Protein AF-A0A5D2FY22-F1 (afdb_monomer_lite)

Foldseek 3Di:
DDPDPDDVDDDDPDFDDDDPVDDDDDRDDDDDDDDDDDDDDWDPDPPDPCVVVPTVVVCVVVVVVVVCVVCVVVVVVVVVVVVVVVVVVD

Organism: Gossypium darwinii (NCBI:txid34276)

Structure (mmCIF, N/CA/C/O backbone):
data_AF-A0A5D2FY22-F1
#
_entry.id   AF-A0A5D2FY22-F1
#
loop_
_atom_site.group_PDB
_atom_site.id
_atom_site.type_symbol
_atom_site.label_atom_id
_atom_site.label_alt_id
_atom_site.label_comp_id
_atom_site.label_asym_id
_atom_site.label_entity_id
_atom_site.label_seq_id
_atom_site.pdbx_PDB_ins_code
_atom_site.Cartn_x
_atom_site.Cartn_y
_atom_site.Cartn_z
_atom_site.occupancy
_atom_site.B_iso_or_equiv
_atom_site.auth_seq_id
_atom_site.auth_comp_id
_atom_site.auth_asym_id
_atom_site.auth_atom_id
_atom_site.pdbx_PDB_model_num
ATOM 1 N N . MET A 1 1 ? -10.605 34.507 8.222 1.00 38.16 1 MET A N 1
ATOM 2 C CA . MET A 1 1 ? -9.202 34.165 8.555 1.00 38.16 1 MET A CA 1
ATOM 3 C C . MET A 1 1 ? -9.116 32.663 8.803 1.00 38.16 1 MET A C 1
ATOM 5 O O . MET A 1 1 ? -9.779 32.170 9.701 1.00 38.16 1 MET A O 1
ATOM 9 N N . SER A 1 2 ? -8.393 31.910 7.968 1.00 51.03 2 SER A N 1
ATOM 10 C CA . SER A 1 2 ? -8.253 30.453 8.129 1.00 51.03 2 SER A CA 1
ATOM 11 C C . SER A 1 2 ? -7.159 30.150 9.156 1.00 51.03 2 SER A C 1
ATOM 13 O O . SER A 1 2 ? -5.976 30.267 8.839 1.00 51.03 2 SER A O 1
ATOM 15 N N . HIS A 1 3 ? -7.535 29.740 10.370 1.00 54.91 3 HIS A N 1
ATOM 16 C CA . HIS A 1 3 ? -6.598 29.257 11.388 1.00 54.91 3 HIS A CA 1
ATOM 17 C C . HIS A 1 3 ? -5.987 27.916 10.950 1.00 54.91 3 HIS A C 1
ATOM 19 O O . HIS A 1 3 ? -6.488 26.843 11.287 1.00 54.91 3 HIS A O 1
ATOM 25 N N . ARG A 1 4 ? -4.903 27.949 10.166 1.00 62.00 4 ARG A N 1
ATOM 26 C CA . ARG A 1 4 ? -4.099 26.746 9.916 1.00 62.00 4 ARG A CA 1
ATOM 27 C C . AR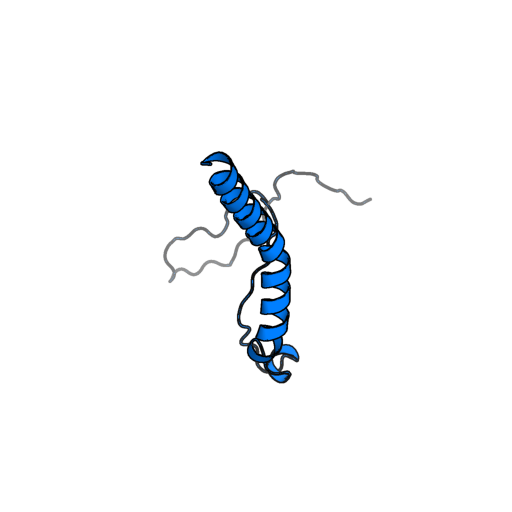G A 1 4 ? -3.327 26.409 11.193 1.00 62.00 4 ARG A C 1
ATOM 29 O O . ARG A 1 4 ? -2.326 27.050 11.487 1.00 62.00 4 ARG A O 1
ATOM 36 N N . LYS A 1 5 ? -3.782 25.398 11.937 1.00 59.06 5 LYS A N 1
ATOM 37 C CA . LYS A 1 5 ? -2.954 24.722 12.945 1.00 59.06 5 LYS A CA 1
ATOM 38 C C . LYS A 1 5 ? -1.931 23.852 12.202 1.00 59.06 5 LYS A C 1
ATOM 40 O O . LYS A 1 5 ? -2.315 22.900 11.524 1.00 59.06 5 LYS A O 1
ATOM 45 N N . PHE A 1 6 ? -0.655 24.230 12.261 1.00 54.22 6 PHE A N 1
ATOM 46 C CA . PHE A 1 6 ? 0.462 23.488 11.671 1.00 54.22 6 PHE A CA 1
ATOM 47 C C . PHE A 1 6 ? 1.077 22.568 12.730 1.00 54.22 6 PHE A C 1
ATOM 49 O O . PHE A 1 6 ? 2.107 22.878 13.313 1.00 54.22 6 PHE A O 1
ATOM 56 N N . GLU A 1 7 ? 0.434 21.433 12.988 1.00 70.12 7 GLU A N 1
ATOM 57 C CA . GLU A 1 7 ? 1.085 20.328 13.694 1.00 70.12 7 GLU A CA 1
ATOM 58 C C . GLU A 1 7 ? 1.699 19.385 12.657 1.00 70.12 7 GLU A C 1
ATOM 60 O O . GLU A 1 7 ? 1.054 19.047 11.658 1.00 70.12 7 GLU A O 1
ATOM 65 N N . HIS A 1 8 ? 2.955 18.979 12.874 1.00 75.56 8 HIS A N 1
ATOM 66 C CA . HIS A 1 8 ? 3.635 18.028 11.989 1.00 75.56 8 HIS A CA 1
ATOM 67 C C . HIS A 1 8 ? 2.911 16.672 11.967 1.00 75.56 8 HIS A C 1
ATOM 69 O O . HIS A 1 8 ? 2.790 16.042 10.918 1.00 75.56 8 HIS A O 1
ATOM 75 N N . LEU A 1 9 ? 2.364 16.264 13.116 1.00 74.94 9 LEU A N 1
ATOM 76 C CA . LEU A 1 9 ? 1.507 15.093 13.259 1.00 74.94 9 LEU A CA 1
ATOM 77 C C . LEU A 1 9 ? 0.058 15.547 13.410 1.00 74.94 9 LEU A C 1
ATOM 79 O O . LEU A 1 9 ? -0.245 16.407 14.229 1.00 74.94 9 LEU A O 1
ATOM 83 N N . ARG A 1 10 ? -0.850 14.978 12.614 1.00 79.81 10 ARG A N 1
ATOM 84 C CA . ARG A 1 10 ? -2.269 15.343 12.682 1.00 79.81 10 ARG A CA 1
ATOM 85 C C . ARG A 1 10 ? -2.976 14.590 13.806 1.00 79.81 10 ARG A C 1
ATOM 87 O O . ARG A 1 10 ? -2.858 13.373 13.904 1.00 79.81 10 ARG A O 1
ATOM 94 N N . HIS A 1 11 ? -3.797 15.307 14.566 1.00 86.69 11 HIS A N 1
ATOM 95 C CA . HIS A 1 11 ? -4.766 14.717 15.486 1.00 86.69 11 HIS A CA 1
ATOM 96 C C . HIS A 1 11 ? -5.919 14.021 14.732 1.00 86.69 11 HIS A C 1
ATOM 98 O O . HIS A 1 11 ? -6.470 14.575 13.772 1.00 86.69 11 HIS A O 1
ATOM 104 N N . MET A 1 12 ? -6.304 12.816 15.169 1.00 87.50 12 MET A N 1
ATOM 105 C CA . MET A 1 12 ? -7.439 12.078 14.602 1.00 87.50 12 MET A CA 1
ATOM 106 C C . MET A 1 12 ? -8.766 12.664 15.077 1.00 87.50 12 MET A C 1
ATOM 108 O O . MET A 1 12 ? -8.998 12.797 16.269 1.00 87.50 12 MET A O 1
ATOM 112 N N . LYS A 1 13 ? -9.661 12.991 14.139 1.00 89.69 13 LYS A N 1
ATOM 113 C CA . LYS A 1 13 ? -10.946 13.636 14.459 1.00 89.69 13 LYS A CA 1
ATOM 114 C C . LYS A 1 13 ? -12.024 12.668 14.953 1.00 89.69 13 LYS A C 1
ATOM 116 O O . LYS A 1 13 ? -12.940 13.096 15.641 1.00 89.69 13 LYS A O 1
ATOM 121 N N . ALA A 1 14 ? -11.948 11.402 14.556 1.00 92.56 14 ALA A N 1
ATOM 122 C CA . ALA A 1 14 ? -12.887 10.356 14.940 1.00 92.56 14 ALA A CA 1
ATOM 123 C C . ALA A 1 14 ? -12.240 8.985 14.726 1.00 92.56 14 ALA A C 1
ATOM 125 O O . ALA A 1 14 ? -11.453 8.810 13.793 1.00 92.56 14 ALA A O 1
ATOM 126 N N . PHE A 1 15 ? -12.610 8.021 15.564 1.00 93.44 15 PHE A N 1
ATOM 127 C CA . PHE A 1 15 ? -12.264 6.612 15.400 1.00 93.44 15 PHE A CA 1
ATOM 128 C C . PHE A 1 15 ? -13.470 5.826 14.856 1.00 93.44 15 PHE A C 1
ATOM 130 O O . PHE A 1 15 ? -14.606 6.291 14.989 1.00 93.44 15 PHE A O 1
ATOM 137 N N . PRO A 1 16 ? -13.256 4.650 14.232 1.00 93.75 16 PRO A N 1
ATOM 138 C CA . PRO A 1 16 ? -14.346 3.741 13.878 1.00 93.75 16 PRO A CA 1
ATOM 139 C C . PRO A 1 16 ? -15.213 3.388 15.098 1.00 93.75 16 PRO A C 1
ATOM 141 O O . PRO A 1 16 ? -14.703 3.328 16.215 1.00 93.75 16 PRO A O 1
ATOM 144 N N . LYS A 1 17 ? -16.512 3.139 14.883 1.00 92.62 17 LYS A N 1
ATOM 145 C CA . LYS A 1 17 ? -17.433 2.703 15.946 1.00 92.62 17 LYS A CA 1
ATOM 146 C C . LYS A 1 17 ? -17.028 1.317 16.463 1.00 92.62 17 LYS A C 1
ATOM 148 O O . LYS A 1 17 ? -16.592 0.477 15.677 1.00 92.62 17 LYS A O 1
ATOM 153 N N . ASP A 1 18 ? -17.165 1.113 17.768 1.00 93.62 18 ASP A N 1
ATOM 154 C CA . ASP A 1 18 ? -16.788 -0.135 18.428 1.00 93.62 18 ASP A CA 1
ATOM 155 C C . ASP A 1 18 ? -17.786 -1.271 18.145 1.00 93.62 18 ASP A C 1
ATOM 157 O O . ASP A 1 18 ? -18.992 -1.030 18.053 1.00 93.62 18 ASP A O 1
ATOM 161 N N . ASP A 1 19 ? -17.266 -2.495 18.018 1.00 94.00 19 ASP A N 1
ATOM 162 C CA . ASP A 1 19 ? -18.028 -3.732 17.799 1.00 94.00 19 ASP A CA 1
ATOM 163 C C . ASP A 1 19 ? -17.555 -4.795 18.812 1.00 94.00 19 ASP A C 1
ATOM 165 O O . ASP A 1 19 ? -16.489 -5.387 18.607 1.00 94.00 19 ASP A O 1
ATOM 169 N N . PRO A 1 20 ? -18.341 -5.108 19.861 1.00 93.38 20 PRO A N 1
ATOM 170 C CA . PRO A 1 20 ? -17.896 -5.955 20.976 1.00 93.38 20 PRO A CA 1
ATOM 171 C C . PRO A 1 20 ? -17.676 -7.426 20.593 1.00 93.38 20 PRO A C 1
ATOM 173 O O . PRO A 1 20 ? -17.050 -8.176 21.335 1.00 93.38 20 PRO A O 1
ATOM 176 N N . THR A 1 21 ? -18.175 -7.857 19.432 1.00 96.44 21 THR A N 1
ATOM 177 C CA . THR A 1 21 ? -17.958 -9.210 18.896 1.00 96.44 21 THR A CA 1
ATOM 178 C C . THR A 1 21 ? -16.541 -9.400 18.349 1.00 96.44 21 THR A C 1
ATOM 180 O O . THR A 1 21 ? -16.083 -10.531 18.192 1.00 96.44 21 THR A O 1
ATOM 183 N N . LYS A 1 22 ? -15.844 -8.312 17.997 1.00 93.19 22 LYS A N 1
ATOM 184 C CA . LYS A 1 22 ? -14.497 -8.377 17.418 1.00 93.19 22 LYS A CA 1
ATOM 185 C C . LYS A 1 22 ? -13.453 -8.363 18.543 1.00 93.19 22 LYS A C 1
ATOM 187 O O . LYS A 1 22 ? -13.637 -7.659 19.531 1.00 93.19 22 LYS A O 1
ATOM 192 N N . PRO A 1 23 ? -12.334 -9.093 18.402 1.00 93.88 23 PRO A N 1
ATOM 193 C CA . PRO A 1 23 ? -11.257 -9.038 19.385 1.00 93.88 23 PRO A CA 1
ATOM 194 C C . PRO A 1 23 ? -10.609 -7.648 19.417 1.00 93.88 23 PRO A C 1
ATOM 196 O O . PRO A 1 23 ? -10.602 -6.923 18.416 1.00 93.88 23 PRO A O 1
ATOM 199 N N . CYS A 1 24 ? -10.022 -7.302 20.566 1.00 94.69 24 CYS A N 1
ATOM 200 C CA . CYS A 1 24 ? -9.298 -6.046 20.757 1.00 94.69 24 CYS A CA 1
ATOM 201 C C . CYS A 1 24 ? -8.209 -5.872 19.680 1.00 94.69 24 CYS A C 1
ATOM 203 O O . CYS A 1 24 ? -7.379 -6.760 19.475 1.00 94.69 24 CYS A O 1
ATOM 205 N N . ARG A 1 25 ? -8.221 -4.731 18.975 1.00 94.31 25 ARG A N 1
ATOM 206 C CA . ARG A 1 25 ? -7.271 -4.403 17.899 1.00 94.31 25 ARG A CA 1
ATOM 207 C C . ARG A 1 25 ? -7.038 -2.898 17.790 1.00 94.31 25 ARG A C 1
ATOM 209 O O . ARG A 1 25 ? -7.909 -2.101 18.128 1.00 94.31 25 ARG A O 1
ATOM 216 N N . LEU A 1 26 ? -5.883 -2.514 17.250 1.00 94.06 26 LEU A N 1
ATOM 217 C CA . LEU A 1 26 ? -5.565 -1.112 16.981 1.00 94.06 26 LEU A CA 1
ATOM 218 C C . LEU A 1 26 ? -6.438 -0.554 15.850 1.00 94.06 26 LEU A C 1
ATOM 220 O O . LEU A 1 26 ? -6.694 -1.220 14.845 1.00 94.06 26 LEU A O 1
ATOM 224 N N . THR A 1 27 ? -6.869 0.695 16.010 1.00 92.81 27 THR A N 1
ATOM 225 C CA . THR A 1 27 ? -7.689 1.432 15.033 1.00 92.81 27 THR A CA 1
ATOM 226 C C . THR A 1 27 ? -6.877 2.421 14.197 1.00 92.81 27 THR A C 1
ATOM 228 O O . THR A 1 27 ? -7.384 2.958 13.213 1.00 92.81 27 THR A O 1
ATOM 231 N N . ALA A 1 28 ? -5.615 2.649 14.566 1.00 91.94 28 ALA A N 1
ATOM 232 C CA . ALA A 1 28 ? -4.723 3.628 13.965 1.00 91.94 28 ALA A CA 1
ATOM 233 C C . ALA A 1 28 ? -3.258 3.180 14.048 1.00 91.94 28 ALA A C 1
ATOM 235 O O . ALA A 1 28 ? -2.872 2.473 14.976 1.00 91.94 28 ALA A O 1
ATOM 236 N N . PHE A 1 29 ? -2.443 3.651 13.101 1.00 92.31 29 PHE A N 1
ATOM 237 C CA . PHE A 1 29 ? -0.995 3.442 13.063 1.00 92.31 29 PHE A CA 1
ATOM 238 C C . PHE A 1 29 ? -0.284 4.749 12.691 1.00 92.31 29 PHE A C 1
ATOM 240 O O . PHE A 1 29 ? -0.816 5.549 11.919 1.00 92.31 29 PHE A O 1
ATOM 247 N N . LEU A 1 30 ? 0.926 4.952 13.218 1.00 91.75 30 LEU A N 1
ATOM 248 C CA . LEU A 1 30 ? 1.831 6.023 12.798 1.00 91.75 30 LEU A CA 1
ATOM 249 C C . LEU A 1 30 ? 2.747 5.499 11.684 1.00 91.75 30 LEU A C 1
ATOM 251 O O . LEU A 1 30 ? 3.244 4.379 11.767 1.00 91.75 30 LEU A O 1
ATOM 255 N N . GLY A 1 31 ? 2.997 6.308 10.656 1.00 90.38 31 GLY A N 1
ATOM 256 C CA . GLY A 1 31 ? 3.912 5.954 9.573 1.00 90.38 31 GLY A CA 1
ATOM 257 C C . GLY A 1 31 ? 4.600 7.176 8.978 1.00 90.38 31 GLY A C 1
ATOM 258 O O . GLY A 1 31 ? 4.042 8.274 8.979 1.00 90.38 31 GLY A O 1
ATOM 259 N N . TYR A 1 32 ? 5.806 6.972 8.448 1.00 90.88 32 TYR A N 1
ATOM 260 C CA . TYR A 1 32 ? 6.578 7.991 7.738 1.00 90.88 32 TYR A CA 1
ATOM 261 C C . TYR A 1 32 ? 6.528 7.733 6.233 1.00 90.88 32 TYR A C 1
ATOM 263 O O . TYR A 1 32 ? 6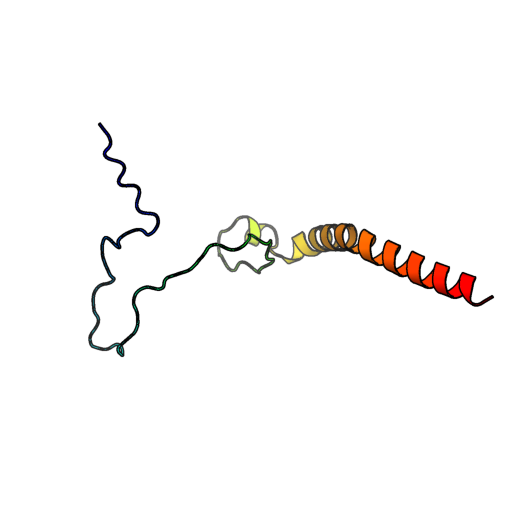.642 6.596 5.774 1.00 90.88 32 TYR A O 1
ATOM 271 N N . LYS A 1 33 ? 6.354 8.797 5.444 1.00 89.38 33 LYS A N 1
ATOM 272 C CA . LYS A 1 33 ? 6.346 8.693 3.983 1.00 89.38 33 LYS A CA 1
ATOM 273 C C . LYS A 1 33 ? 7.767 8.417 3.486 1.00 89.38 33 LYS A C 1
ATOM 275 O O . LYS A 1 33 ? 8.650 9.242 3.683 1.00 89.38 33 LYS A O 1
ATOM 280 N N . ALA A 1 34 ? 7.953 7.284 2.813 1.00 92.56 34 ALA A N 1
ATOM 281 C CA . ALA A 1 34 ? 9.184 6.957 2.100 1.00 92.56 34 ALA A CA 1
ATOM 282 C C . ALA A 1 34 ? 9.130 7.510 0.658 1.00 92.56 34 ALA A C 1
ATOM 284 O O . ALA A 1 34 ? 8.994 8.716 0.450 1.00 92.56 34 ALA A O 1
ATOM 285 N N . ARG A 1 35 ? 9.184 6.632 -0.351 1.00 91.25 35 ARG A N 1
ATOM 286 C CA . ARG A 1 35 ? 9.206 6.972 -1.783 1.00 91.25 35 ARG A CA 1
ATOM 287 C C . ARG A 1 35 ? 8.010 6.359 -2.521 1.00 91.25 35 ARG A C 1
ATOM 289 O O . ARG A 1 35 ? 7.393 5.419 -2.035 1.00 91.25 35 ARG A O 1
ATOM 296 N N . MET A 1 36 ? 7.677 6.903 -3.691 1.00 94.38 36 MET A N 1
ATOM 297 C CA . MET A 1 36 ? 6.675 6.338 -4.604 1.00 94.38 36 MET A CA 1
ATOM 298 C C . MET A 1 36 ? 7.357 5.449 -5.651 1.00 94.38 36 MET A C 1
ATOM 300 O O . MET A 1 36 ? 8.383 5.841 -6.207 1.00 94.38 36 MET A O 1
ATOM 304 N N . THR A 1 37 ? 6.780 4.279 -5.918 1.00 90.88 37 THR A N 1
ATOM 305 C CA . THR A 1 37 ? 7.209 3.320 -6.949 1.00 90.88 37 THR A CA 1
ATOM 306 C C . THR A 1 37 ? 6.020 2.943 -7.840 1.00 90.88 37 THR A C 1
ATOM 308 O O . THR A 1 37 ? 4.864 3.074 -7.429 1.00 90.88 37 THR A O 1
ATOM 311 N N . HIS A 1 38 ? 6.283 2.494 -9.071 1.00 86.62 38 HIS A N 1
ATOM 312 C CA . HIS A 1 38 ? 5.250 1.962 -9.965 1.00 86.62 38 HIS A CA 1
ATOM 313 C C . HIS A 1 38 ? 5.012 0.473 -9.676 1.00 86.62 38 HIS A C 1
ATOM 315 O O . HIS A 1 38 ? 5.961 -0.273 -9.448 1.00 86.62 38 HIS A O 1
ATOM 321 N N . ILE A 1 39 ? 3.746 0.039 -9.684 1.00 84.00 39 ILE A N 1
ATOM 322 C CA . ILE A 1 39 ? 3.346 -1.355 -9.445 1.00 84.00 39 ILE A CA 1
ATOM 323 C C . ILE A 1 39 ? 2.406 -1.793 -10.567 1.00 84.00 39 ILE A C 1
ATOM 325 O O . ILE A 1 39 ? 1.455 -1.082 -10.897 1.00 84.00 39 ILE A O 1
ATOM 329 N N . VAL A 1 40 ? 2.649 -2.983 -11.113 1.00 81.25 40 VAL A N 1
ATOM 330 C CA . VAL A 1 40 ? 1.748 -3.648 -12.059 1.00 81.25 40 VAL A CA 1
ATOM 331 C C . VAL A 1 40 ? 0.850 -4.599 -11.273 1.00 81.25 40 VAL A C 1
ATOM 333 O O . VAL A 1 40 ? 1.341 -5.423 -10.507 1.00 81.25 40 VAL A O 1
ATOM 336 N N . ARG A 1 41 ? -0.468 -4.477 -11.446 1.00 82.31 41 ARG A N 1
ATOM 337 C CA . ARG A 1 41 ? -1.461 -5.382 -10.856 1.00 82.31 41 ARG A CA 1
ATOM 338 C C . ARG A 1 41 ? -2.585 -5.649 -11.841 1.00 82.31 41 ARG A C 1
ATOM 340 O O . ARG A 1 41 ? -2.915 -4.780 -12.649 1.00 82.31 41 ARG A O 1
ATOM 347 N N . GLU A 1 42 ? -3.200 -6.811 -11.713 1.00 79.69 42 GLU A N 1
ATOM 348 C CA . GLU A 1 42 ? -4.455 -7.110 -12.385 1.00 79.69 42 GLU A CA 1
ATOM 349 C C . GLU A 1 42 ? -5.607 -6.365 -11.702 1.00 79.69 42 GLU A C 1
ATOM 351 O O . GLU A 1 42 ? -5.594 -6.125 -10.490 1.00 79.69 42 GLU A O 1
ATOM 356 N N . VAL A 1 43 ? -6.571 -5.904 -12.497 1.00 77.56 43 VAL A N 1
ATOM 357 C CA . VAL A 1 43 ? -7.697 -5.108 -12.007 1.00 77.56 43 VAL A CA 1
ATOM 358 C C . VAL A 1 43 ? -8.985 -5.848 -12.316 1.00 77.56 43 VAL A C 1
ATOM 360 O O . VAL A 1 43 ? -9.510 -5.757 -13.419 1.00 77.56 43 VAL A O 1
ATOM 363 N N . GLU A 1 44 ? -9.539 -6.513 -11.310 1.00 72.88 44 GLU A N 1
ATOM 364 C CA . GLU A 1 44 ? -10.869 -7.114 -11.384 1.00 72.88 44 GLU A CA 1
ATOM 365 C C . GLU A 1 44 ? -11.918 -6.064 -11.002 1.00 72.88 44 GLU A C 1
ATOM 367 O O . GLU A 1 44 ? -12.324 -5.920 -9.848 1.00 72.88 44 GLU A O 1
ATOM 372 N N . LYS A 1 45 ? -12.298 -5.234 -11.976 1.00 78.00 45 LYS A N 1
ATOM 373 C CA . LYS A 1 45 ? -13.371 -4.242 -11.817 1.00 78.00 45 LYS A CA 1
ATOM 374 C C . LYS A 1 45 ? -14.350 -4.343 -12.986 1.00 78.00 45 LYS A C 1
ATOM 376 O O . LYS A 1 45 ? -14.057 -3.779 -14.052 1.00 78.00 45 LYS A O 1
ATOM 381 N N . PRO A 1 46 ? -15.489 -5.039 -12.811 1.00 74.25 46 PRO A N 1
ATOM 382 C CA . PRO A 1 46 ? -16.481 -5.181 -13.870 1.00 74.25 46 PRO A CA 1
ATOM 383 C C . PRO A 1 46 ? -17.010 -3.801 -14.287 1.00 74.25 46 PRO A C 1
ATOM 385 O O . PRO A 1 46 ? -17.286 -2.950 -13.445 1.00 74.25 46 PRO A O 1
ATOM 388 N N . GLY A 1 47 ? -17.082 -3.554 -15.599 1.00 73.62 47 GLY A N 1
ATOM 389 C CA . GLY A 1 4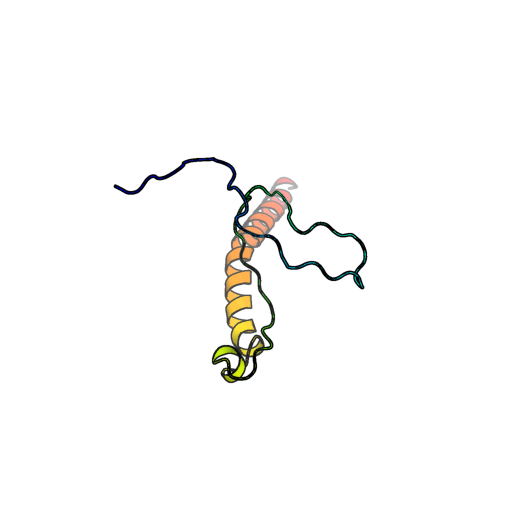7 ? -17.521 -2.274 -16.174 1.00 73.62 47 GLY A CA 1
ATOM 390 C C . GLY A 1 47 ? -16.430 -1.206 -16.332 1.00 73.62 47 GLY A C 1
ATOM 391 O O . GLY A 1 47 ? -16.706 -0.121 -16.839 1.00 73.62 47 GLY A O 1
ATOM 392 N N . SER A 1 48 ? -15.181 -1.483 -15.943 1.00 79.44 48 SER A N 1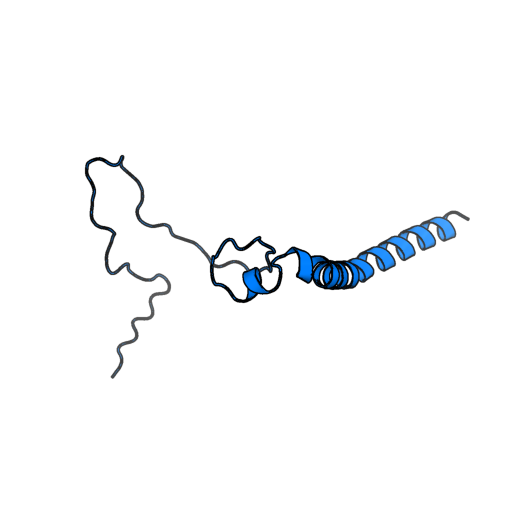
ATOM 393 C CA . SER A 1 48 ? -14.078 -0.557 -16.218 1.00 79.44 48 SER A CA 1
ATOM 394 C C . SER A 1 48 ? -13.618 -0.640 -17.680 1.00 79.44 48 SER A C 1
ATOM 396 O O . SER A 1 48 ? -13.511 -1.720 -18.262 1.00 79.44 48 SER A O 1
ATOM 398 N N . THR A 1 49 ? -13.296 0.510 -18.278 1.00 71.25 49 THR A N 1
ATOM 399 C CA . THR A 1 49 ? -12.840 0.610 -19.680 1.00 71.25 49 THR A CA 1
ATOM 400 C C . THR A 1 49 ? -11.535 -0.140 -19.944 1.00 71.25 49 THR A C 1
ATOM 402 O O . THR A 1 49 ? -11.276 -0.536 -21.074 1.00 71.25 49 THR A O 1
ATOM 405 N N . ILE A 1 50 ? -10.722 -0.347 -18.906 1.00 68.56 50 ILE A N 1
ATOM 406 C CA . ILE A 1 50 ? -9.454 -1.082 -18.962 1.00 68.56 50 ILE A CA 1
ATOM 407 C C . ILE A 1 50 ? -9.722 -2.583 -19.117 1.00 68.56 50 ILE A C 1
ATOM 409 O O . ILE A 1 50 ? -9.136 -3.220 -19.984 1.00 68.56 50 ILE A O 1
ATOM 413 N N . VAL A 1 51 ? -10.659 -3.137 -18.342 1.00 65.00 51 VAL A N 1
ATOM 414 C CA . VAL A 1 51 ? -11.066 -4.547 -18.458 1.00 65.00 51 VAL A CA 1
ATOM 415 C C . VAL A 1 51 ? -11.798 -4.786 -19.781 1.00 65.00 51 VAL A C 1
ATOM 417 O O . VAL A 1 51 ? -11.507 -5.753 -20.476 1.00 65.00 51 VAL A O 1
ATOM 420 N N . ALA A 1 52 ? -12.661 -3.852 -20.198 1.00 64.69 52 ALA A N 1
ATOM 421 C CA . ALA A 1 52 ? -13.366 -3.928 -21.482 1.00 64.69 52 ALA A CA 1
ATOM 422 C C . ALA A 1 52 ? -12.433 -3.879 -22.709 1.00 64.69 52 ALA A C 1
ATOM 424 O O . ALA A 1 52 ? -12.798 -4.359 -23.778 1.00 64.69 52 ALA A O 1
ATOM 425 N N . ARG A 1 53 ? -11.228 -3.311 -22.567 1.00 64.19 53 ARG A N 1
ATOM 426 C CA . ARG A 1 53 ? -10.204 -3.241 -23.622 1.00 64.19 53 ARG A CA 1
ATOM 427 C C . ARG A 1 53 ? -9.221 -4.416 -23.593 1.00 64.19 53 ARG A C 1
ATOM 429 O O . ARG A 1 53 ? -8.183 -4.324 -24.232 1.00 64.19 53 ARG A O 1
ATOM 436 N N . GLY A 1 54 ? -9.540 -5.504 -22.889 1.00 65.44 54 GLY A N 1
ATOM 437 C CA . GLY A 1 54 ? -8.673 -6.681 -22.790 1.00 65.44 54 GLY A CA 1
ATOM 438 C C . GLY A 1 54 ? -7.541 -6.499 -21.783 1.00 65.44 54 GLY A C 1
ATOM 439 O O . GLY A 1 54 ? -6.396 -6.831 -22.076 1.00 65.44 54 GLY A O 1
ATOM 440 N N . GLY A 1 55 ? -7.852 -5.878 -20.643 1.00 71.00 55 GLY A N 1
ATOM 441 C CA . GLY A 1 55 ? -7.108 -6.012 -19.391 1.00 71.00 55 GLY A CA 1
ATOM 442 C C . GLY A 1 55 ? -5.582 -5.922 -19.479 1.00 71.00 55 GLY A C 1
ATOM 443 O O . GLY A 1 55 ? -5.003 -5.063 -20.146 1.00 71.00 55 GLY A O 1
ATOM 444 N N . VAL A 1 56 ? -4.911 -6.789 -18.721 1.00 67.62 56 VAL A N 1
ATOM 445 C CA . VAL A 1 56 ? -3.444 -6.854 -18.674 1.00 67.62 56 VAL A CA 1
ATOM 446 C C . VAL A 1 56 ? -2.902 -7.512 -19.941 1.00 67.62 56 VAL A C 1
ATOM 448 O O . VAL A 1 56 ? -1.796 -7.174 -20.362 1.00 67.62 56 VAL A O 1
ATOM 451 N N . GLU A 1 57 ? -3.650 -8.414 -20.585 1.00 67.88 57 GLU A N 1
ATOM 452 C CA . GLU A 1 57 ? -3.170 -9.149 -21.762 1.00 67.88 57 GLU A CA 1
ATOM 453 C C . GLU A 1 57 ? -2.868 -8.251 -22.965 1.00 67.88 57 GLU A C 1
ATOM 455 O O . GLU A 1 57 ? -1.860 -8.462 -23.641 1.00 67.88 57 GLU A O 1
ATOM 460 N N . THR A 1 58 ? -3.653 -7.197 -23.180 1.00 71.12 58 THR A N 1
ATOM 461 C CA . THR A 1 58 ? -3.391 -6.211 -24.244 1.00 71.12 58 THR A CA 1
ATOM 462 C C . THR A 1 58 ? -2.213 -5.292 -23.940 1.00 71.12 58 THR A C 1
ATOM 464 O O . THR A 1 58 ? -1.526 -4.830 -24.854 1.00 71.12 58 THR A O 1
ATOM 467 N N . LEU A 1 59 ? -1.930 -5.053 -22.658 1.00 72.75 59 LEU A N 1
ATOM 468 C CA . LEU A 1 59 ? -0.834 -4.193 -22.217 1.00 72.75 59 LEU A CA 1
ATOM 469 C C . LEU A 1 59 ? 0.496 -4.942 -22.079 1.00 72.75 59 LEU A C 1
ATOM 471 O O . LEU A 1 59 ? 1.540 -4.290 -22.103 1.00 72.75 59 LEU A O 1
ATOM 475 N N . ARG A 1 60 ? 0.496 -6.282 -21.998 1.00 74.62 60 ARG A N 1
ATOM 476 C CA . ARG A 1 60 ? 1.709 -7.123 -21.915 1.00 74.62 60 ARG A CA 1
ATOM 477 C C . ARG A 1 60 ? 2.798 -6.745 -22.929 1.00 74.62 60 ARG A C 1
ATOM 479 O O . ARG A 1 60 ? 3.914 -6.504 -22.481 1.00 74.62 60 ARG A O 1
ATOM 486 N N . PRO A 1 61 ? 2.538 -6.622 -24.247 1.00 78.56 61 PRO A N 1
ATOM 487 C CA . PRO A 1 61 ? 3.592 -6.274 -25.202 1.00 78.56 61 PRO A CA 1
ATOM 488 C C . PRO A 1 61 ? 4.118 -4.841 -25.025 1.00 78.56 61 PRO A C 1
ATOM 490 O O . PRO A 1 61 ? 5.302 -4.593 -25.233 1.00 78.56 61 PRO A O 1
ATOM 493 N N . ALA A 1 62 ? 3.278 -3.887 -24.615 1.00 76.50 62 ALA A N 1
ATOM 494 C CA . ALA A 1 62 ? 3.719 -2.517 -24.340 1.00 76.50 62 ALA A CA 1
ATOM 495 C C . ALA A 1 62 ? 4.530 -2.428 -23.037 1.00 76.50 62 ALA A C 1
ATOM 497 O O . ALA A 1 62 ? 5.567 -1.770 -22.999 1.00 76.50 62 ALA A O 1
ATOM 498 N N . LEU A 1 63 ? 4.099 -3.142 -21.999 1.00 72.12 63 LEU A N 1
ATOM 499 C CA . LEU A 1 63 ? 4.790 -3.243 -20.720 1.00 72.12 63 LEU A CA 1
ATOM 500 C C . LEU A 1 63 ? 6.127 -3.976 -20.859 1.00 72.12 63 LEU A C 1
ATOM 502 O O . LEU A 1 63 ? 7.125 -3.526 -20.310 1.00 72.12 63 LEU A O 1
ATOM 506 N N . GLN A 1 64 ? 6.166 -5.060 -21.637 1.00 77.44 64 GLN A N 1
ATOM 507 C CA . GLN A 1 64 ? 7.398 -5.775 -21.959 1.00 77.44 64 GLN A CA 1
ATOM 508 C C . GLN A 1 64 ? 8.368 -4.870 -22.719 1.00 77.44 64 GLN A C 1
ATOM 510 O O . GLN A 1 64 ? 9.554 -4.889 -22.415 1.00 77.44 64 GLN A O 1
ATOM 515 N N . ARG A 1 65 ? 7.887 -4.037 -23.653 1.00 79.00 65 ARG A N 1
ATOM 516 C CA . ARG A 1 65 ? 8.734 -3.030 -24.310 1.00 79.00 65 ARG A CA 1
ATOM 517 C C . ARG A 1 65 ? 9.303 -2.033 -23.305 1.00 79.00 65 ARG A C 1
ATOM 519 O O . ARG A 1 65 ? 10.514 -1.890 -23.260 1.00 79.00 65 ARG A O 1
ATOM 526 N N . LEU A 1 66 ? 8.471 -1.420 -22.463 1.00 76.00 66 LEU A N 1
ATOM 527 C CA . LEU A 1 66 ? 8.935 -0.474 -21.437 1.00 76.00 66 LEU A CA 1
ATOM 528 C C . LEU A 1 66 ? 9.960 -1.112 -20.488 1.00 76.00 66 LEU A C 1
ATOM 530 O O . LEU A 1 66 ? 11.027 -0.550 -20.266 1.00 76.00 66 LEU A O 1
ATOM 534 N N . TYR A 1 67 ? 9.677 -2.321 -20.004 1.00 77.19 67 TYR A N 1
ATOM 535 C CA . TYR 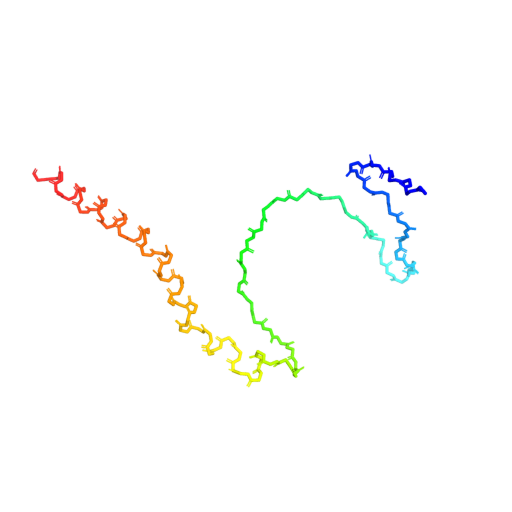A 1 67 ? 10.582 -3.072 -19.139 1.00 77.19 67 TYR A CA 1
ATOM 536 C C . TYR A 1 67 ? 11.911 -3.393 -19.834 1.00 77.19 67 TYR A C 1
ATOM 538 O O . TYR A 1 67 ? 12.976 -3.223 -19.249 1.00 77.19 67 TYR A O 1
ATOM 546 N N . MET A 1 68 ? 11.871 -3.829 -21.096 1.00 77.88 68 MET A N 1
ATOM 547 C CA . MET A 1 68 ? 13.077 -4.162 -21.854 1.00 77.88 68 MET A CA 1
ATOM 548 C C . MET A 1 68 ? 13.897 -2.922 -22.230 1.00 77.88 68 MET A C 1
ATOM 550 O O . MET A 1 68 ? 15.120 -3.047 -22.287 1.00 77.88 68 MET A O 1
ATOM 554 N N . THR A 1 69 ? 13.258 -1.765 -22.439 1.00 79.25 69 THR A N 1
ATOM 555 C CA . THR A 1 69 ? 13.918 -0.471 -22.679 1.00 79.25 69 THR A CA 1
ATOM 556 C C . THR A 1 69 ? 14.604 0.061 -21.423 1.00 79.25 69 THR A C 1
ATOM 558 O O . THR A 1 69 ? 15.721 0.556 -21.506 1.00 79.25 69 THR A O 1
ATOM 561 N N . GLU A 1 70 ? 13.989 -0.059 -20.245 1.00 72.31 70 GLU A N 1
ATOM 562 C CA . GLU A 1 70 ? 14.663 0.337 -19.000 1.00 72.31 70 GLU A CA 1
ATOM 563 C C . GLU A 1 70 ? 15.773 -0.656 -18.614 1.00 72.31 70 GLU A C 1
ATOM 565 O O . GLU A 1 70 ? 16.842 -0.257 -18.156 1.00 72.31 70 GLU A O 1
ATOM 570 N N . ALA A 1 71 ? 15.566 -1.955 -18.858 1.00 70.69 71 ALA A N 1
ATOM 571 C CA . ALA A 1 71 ? 16.543 -2.998 -18.549 1.00 70.69 71 ALA A CA 1
ATOM 572 C C . ALA A 1 71 ? 17.685 -3.125 -19.576 1.00 70.69 71 ALA A C 1
ATOM 574 O O . ALA A 1 71 ? 18.680 -3.797 -19.290 1.00 70.69 71 ALA A O 1
ATOM 575 N N . SER A 1 72 ? 17.579 -2.537 -20.777 1.00 69.69 72 SER A N 1
ATOM 576 C CA . SER A 1 72 ? 18.657 -2.603 -21.778 1.00 69.69 72 SER A CA 1
ATOM 577 C C . SER A 1 72 ? 19.902 -1.865 -21.305 1.00 69.69 72 SER A C 1
ATOM 579 O O . SER A 1 72 ? 20.986 -2.416 -21.423 1.00 69.69 72 SER A O 1
ATOM 581 N N . ALA A 1 73 ? 19.750 -0.721 -20.631 1.00 73.12 73 ALA A N 1
ATOM 582 C CA . ALA A 1 73 ? 20.879 0.021 -20.072 1.00 73.12 73 ALA A CA 1
ATOM 583 C C . ALA A 1 73 ? 21.734 -0.833 -19.113 1.00 73.12 73 ALA A C 1
ATOM 585 O O . ALA A 1 73 ? 22.959 -0.757 -19.135 1.00 73.12 73 ALA A O 1
ATOM 586 N N . TYR A 1 74 ? 21.099 -1.693 -18.307 1.00 74.75 74 TYR A N 1
ATOM 587 C CA . TYR A 1 74 ? 21.809 -2.613 -17.414 1.00 74.75 74 TYR A CA 1
ATOM 588 C C . TYR A 1 74 ? 22.437 -3.793 -18.166 1.00 74.75 74 TYR A C 1
ATOM 590 O O . TYR A 1 74 ? 23.551 -4.204 -17.849 1.00 74.75 74 TYR A O 1
ATOM 598 N N . ARG A 1 75 ? 21.747 -4.329 -19.183 1.00 76.94 75 ARG A N 1
ATOM 599 C CA . ARG A 1 75 ? 22.282 -5.407 -20.031 1.00 76.94 75 ARG A CA 1
ATOM 600 C C . ARG A 1 75 ? 23.497 -4.958 -20.831 1.00 76.94 75 ARG A C 1
ATOM 602 O O . ARG A 1 75 ? 24.476 -5.692 -20.867 1.00 76.94 75 ARG A O 1
ATOM 609 N N . ASP A 1 76 ? 23.451 -3.771 -21.418 1.00 82.81 76 ASP A N 1
ATOM 610 C CA . ASP A 1 76 ? 24.539 -3.223 -22.226 1.00 82.81 76 ASP A CA 1
ATOM 611 C C . ASP A 1 76 ? 25.756 -2.906 -21.349 1.00 82.81 76 ASP A C 1
ATOM 613 O O . ASP A 1 76 ? 26.880 -3.259 -21.703 1.00 82.81 76 ASP A O 1
ATOM 617 N N . ALA A 1 77 ? 25.532 -2.348 -20.153 1.00 83.12 77 ALA A N 1
ATOM 618 C CA . ALA A 1 77 ? 26.594 -2.120 -19.174 1.00 83.12 77 ALA A CA 1
ATOM 619 C C . ALA A 1 77 ? 27.236 -3.432 -18.690 1.00 83.12 77 ALA A C 1
ATOM 621 O O . ALA A 1 77 ? 28.460 -3.530 -18.620 1.00 83.12 77 ALA A O 1
ATOM 622 N N . LEU A 1 78 ? 26.433 -4.458 -18.389 1.00 84.50 78 LEU A N 1
ATOM 623 C CA . LEU A 1 78 ? 26.944 -5.765 -17.970 1.00 84.50 78 LEU A CA 1
ATOM 624 C C . LEU A 1 78 ? 27.699 -6.469 -19.103 1.00 84.50 78 LEU A C 1
ATOM 626 O O . LEU A 1 78 ? 28.725 -7.101 -18.864 1.00 84.50 78 LEU A O 1
ATOM 630 N N . LYS A 1 79 ? 27.212 -6.345 -20.338 1.00 86.12 79 LYS A N 1
ATOM 631 C CA . LYS A 1 79 ? 27.860 -6.920 -21.515 1.00 86.12 79 LYS A CA 1
ATOM 632 C C . LYS A 1 79 ? 29.212 -6.258 -21.782 1.00 86.12 79 LYS A C 1
ATOM 634 O O . LYS A 1 79 ? 30.201 -6.967 -21.907 1.00 86.12 79 LYS A O 1
ATOM 639 N N . SER A 1 80 ? 29.262 -4.926 -21.750 1.00 86.38 80 SER A N 1
ATOM 640 C CA . SER A 1 80 ? 30.505 -4.156 -21.878 1.00 86.38 80 SER A CA 1
ATOM 641 C C . SER A 1 80 ? 31.504 -4.483 -20.763 1.00 86.38 80 SER A C 1
ATOM 643 O O . SER A 1 80 ? 32.700 -4.591 -21.019 1.00 86.38 80 SER A O 1
ATOM 645 N N . PHE A 1 81 ? 31.021 -4.711 -19.540 1.00 86.00 81 PHE A N 1
ATOM 646 C CA . PHE A 1 81 ? 31.861 -5.147 -18.427 1.00 86.00 81 PHE A CA 1
ATOM 647 C C . PHE A 1 81 ? 32.473 -6.536 -18.661 1.00 86.00 81 PHE A C 1
ATOM 649 O O . PHE A 1 81 ? 33.662 -6.727 -18.420 1.00 86.00 81 PHE A O 1
ATOM 656 N N . ILE A 1 82 ? 31.684 -7.501 -19.142 1.00 86.94 82 ILE A N 1
ATOM 657 C CA . ILE A 1 82 ? 32.158 -8.864 -19.426 1.00 86.94 82 ILE A CA 1
ATOM 658 C C . ILE A 1 82 ? 33.143 -8.873 -20.600 1.00 86.94 82 ILE A C 1
ATOM 660 O O . ILE A 1 82 ? 34.181 -9.524 -20.507 1.00 86.94 82 ILE A O 1
ATOM 664 N N . GLU A 1 83 ? 32.841 -8.143 -21.675 1.00 86.44 83 GLU A N 1
ATOM 665 C CA . GLU A 1 83 ? 33.723 -8.004 -22.842 1.00 86.44 83 GLU A CA 1
ATOM 666 C C . GLU A 1 83 ? 35.062 -7.369 -22.434 1.00 86.44 83 GLU A C 1
ATOM 668 O O . GLU A 1 83 ? 36.114 -7.946 -22.699 1.00 86.44 83 GLU A O 1
ATOM 673 N N . GLY A 1 84 ? 35.039 -6.277 -21.659 1.00 85.44 84 GLY A N 1
ATOM 674 C CA . GLY A 1 84 ? 36.261 -5.654 -21.137 1.00 85.44 84 GLY A CA 1
ATOM 675 C C . GLY A 1 84 ? 37.068 -6.561 -20.198 1.00 85.44 84 GLY A C 1
ATOM 676 O O . GLY A 1 84 ? 38.296 -6.500 -20.178 1.00 85.44 84 GLY A O 1
ATOM 677 N N . TYR A 1 85 ? 36.405 -7.450 -19.449 1.00 82.06 85 TYR A N 1
ATOM 678 C CA . TYR A 1 85 ? 37.090 -8.468 -18.645 1.00 82.06 85 TYR A CA 1
ATOM 679 C C . TYR A 1 85 ? 37.782 -9.528 -19.504 1.00 82.06 85 TYR A C 1
ATOM 681 O O . TYR A 1 85 ? 38.865 -9.979 -19.148 1.00 82.06 85 TYR A O 1
ATOM 689 N N . GLN A 1 86 ? 37.173 -9.941 -20.615 1.00 75.69 86 GLN A N 1
ATOM 690 C CA . GLN A 1 86 ? 37.754 -10.935 -21.520 1.00 75.69 86 GLN A CA 1
ATOM 691 C C . GLN A 1 86 ? 38.934 -10.365 -22.311 1.00 75.69 86 GLN A C 1
ATOM 693 O O . GLN A 1 86 ? 39.934 -11.059 -22.480 1.00 75.69 86 GLN A O 1
ATOM 698 N N . GLU A 1 87 ? 38.855 -9.100 -22.723 1.00 77.25 87 GLU A N 1
ATOM 699 C CA . GLU A 1 87 ? 39.954 -8.389 -23.388 1.00 77.25 87 GLU A CA 1
ATOM 700 C C . GLU A 1 87 ? 41.163 -8.175 -22.463 1.00 77.25 87 GLU A C 1
ATOM 702 O O . GLU A 1 87 ? 42.301 -8.242 -22.916 1.00 77.25 87 GLU A O 1
ATOM 707 N N . GLY A 1 88 ? 40.942 -7.976 -21.159 1.00 68.81 88 GLY A N 1
ATOM 708 C CA . GLY A 1 88 ? 42.018 -7.847 -20.167 1.00 68.81 88 GLY A CA 1
ATOM 709 C C . GLY A 1 88 ? 42.670 -9.167 -19.729 1.00 68.81 88 GLY A C 1
ATOM 710 O O . GLY A 1 88 ? 43.630 -9.138 -18.960 1.00 68.81 88 GLY A O 1
ATOM 711 N N . ILE A 1 89 ? 42.144 -10.316 -20.169 1.00 65.06 89 ILE A N 1
ATOM 712 C CA . ILE A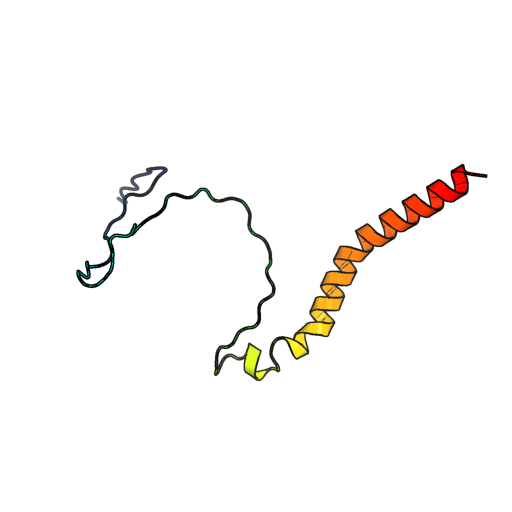 1 89 ? 42.684 -11.659 -19.881 1.00 65.06 89 ILE A CA 1
ATOM 713 C C . ILE A 1 89 ? 43.646 -12.134 -20.998 1.00 65.06 89 ILE A C 1
ATOM 715 O O . ILE A 1 89 ? 44.233 -13.212 -20.877 1.00 65.06 89 ILE A O 1
ATOM 719 N N . GLN A 1 90 ? 43.848 -11.337 -22.056 1.00 54.59 90 GLN A N 1
ATOM 720 C CA . GLN A 1 90 ? 44.712 -11.653 -23.202 1.00 54.59 90 GLN A CA 1
ATOM 721 C C . GLN A 1 90 ? 46.074 -10.949 -23.159 1.00 54.59 90 GLN A C 1
ATOM 723 O O . GLN A 1 90 ? 46.141 -9.786 -22.705 1.00 54.59 90 GLN A O 1
#

Radius of gyration: 25.46 Å; chains: 1; bounding box: 63×46×46 Å

pLDDT: mean 79.21, std 11.82, range [38.16, 96.44]

InterPro domains:
  IPR000597 Large ribosomal subunit protein uL3 [PF00297] (4-53)
  IPR009000 Translation protein, beta-barrel domain superfamily [SSF50447] (4-50)
  IPR044892 Ribosomal protein L3, domain 3, archaeal-type superfamily [G3DSA:4.10.960.10] (4-26)

Secondary structure (DSSP, 8-state):
-------SSPPPS-PPPP-TTSPP--S------------------TT-HHHHTTHHHHHHHHHHHHHHHHHHHHHHHHHHHHHHHHHTT-

Sequence (90 aa):
MSHRKFEHLRHMKAFPKDDPTKPCRLTAFLGYKARMTHIVREVEKPGSTIVARGGVETLRPALQRLYMTEASAYRDALKSFIEGYQEGIQ